Protein AF-A0A415IJK9-F1 (afdb_monomer_lite)

Structure (mmCIF, N/CA/C/O backbone):
data_AF-A0A415IJK9-F1
#
_entry.id   AF-A0A415IJK9-F1
#
loop_
_atom_site.group_PDB
_atom_site.id
_atom_site.type_symbol
_atom_site.label_atom_id
_atom_site.label_alt_id
_atom_site.label_comp_id
_atom_site.label_asym_id
_atom_site.label_entity_id
_atom_site.label_seq_id
_atom_site.pdbx_PDB_ins_code
_atom_site.Cartn_x
_atom_site.Cartn_y
_atom_site.Cartn_z
_atom_site.occupancy
_atom_site.B_iso_or_equiv
_atom_site.auth_seq_id
_atom_site.auth_comp_id
_atom_site.auth_asym_id
_atom_site.auth_atom_id
_atom_site.pdbx_PDB_model_num
ATOM 1 N N . MET A 1 1 ? -22.350 -2.407 -0.628 1.00 54.56 1 MET A N 1
ATOM 2 C CA . MET A 1 1 ? -20.910 -2.125 -0.472 1.00 54.56 1 MET A CA 1
ATOM 3 C C . MET A 1 1 ? -20.843 -0.743 0.143 1.00 54.56 1 MET A C 1
ATOM 5 O O . MET A 1 1 ? -21.429 0.150 -0.448 1.00 54.56 1 MET A O 1
ATOM 9 N N . MET A 1 2 ? -20.331 -0.595 1.367 1.00 57.59 2 MET A N 1
ATOM 10 C CA . MET A 1 2 ? -20.220 0.734 1.978 1.00 57.59 2 MET A CA 1
ATOM 11 C C . MET A 1 2 ? -19.217 1.552 1.164 1.00 57.59 2 MET A C 1
ATOM 13 O O . MET A 1 2 ? -18.128 1.054 0.871 1.00 57.59 2 MET A O 1
ATOM 17 N N . ASP A 1 3 ? -19.599 2.767 0.781 1.00 71.19 3 ASP A N 1
ATOM 18 C CA . ASP A 1 3 ? -18.671 3.746 0.226 1.00 71.19 3 ASP A CA 1
ATOM 19 C C . ASP A 1 3 ? -17.707 4.141 1.346 1.00 71.19 3 ASP A C 1
ATOM 21 O O . ASP A 1 3 ? -18.063 4.873 2.269 1.00 71.19 3 ASP A O 1
ATOM 25 N N . ILE A 1 4 ? -16.503 3.571 1.322 1.00 77.44 4 ILE A N 1
ATOM 26 C CA . ILE A 1 4 ? -15.436 3.961 2.240 1.00 77.44 4 ILE A CA 1
ATOM 27 C C . ILE A 1 4 ? -15.011 5.374 1.855 1.00 77.44 4 ILE A C 1
ATOM 29 O O . ILE A 1 4 ? -14.580 5.609 0.724 1.00 77.44 4 ILE A O 1
ATOM 33 N N . ASP A 1 5 ? -15.123 6.305 2.800 1.00 83.12 5 ASP A N 1
ATOM 34 C CA . ASP A 1 5 ? -14.534 7.630 2.657 1.00 83.12 5 ASP A CA 1
ATOM 35 C C . ASP A 1 5 ? -13.016 7.479 2.537 1.00 83.12 5 ASP A C 1
ATOM 37 O O . ASP A 1 5 ? -12.349 7.128 3.507 1.00 83.12 5 ASP A O 1
ATOM 41 N N . ASN A 1 6 ? -12.471 7.742 1.348 1.00 85.88 6 ASN A N 1
ATOM 42 C CA . ASN A 1 6 ? -11.042 7.628 1.062 1.00 85.88 6 ASN A CA 1
ATOM 43 C C . ASN A 1 6 ? -10.204 8.780 1.642 1.00 85.88 6 ASN A C 1
ATOM 45 O O . ASN A 1 6 ? -8.978 8.779 1.507 1.00 85.88 6 ASN A O 1
ATOM 49 N N . SER A 1 7 ? -10.826 9.749 2.323 1.00 91.31 7 SER A N 1
ATOM 50 C CA . SER A 1 7 ? -10.118 10.856 2.968 1.00 91.31 7 SER A CA 1
ATOM 51 C C . SER A 1 7 ? -9.101 10.387 4.020 1.00 91.31 7 SER A C 1
ATOM 53 O O . SER A 1 7 ? -8.086 11.065 4.215 1.00 91.31 7 SER A O 1
ATOM 55 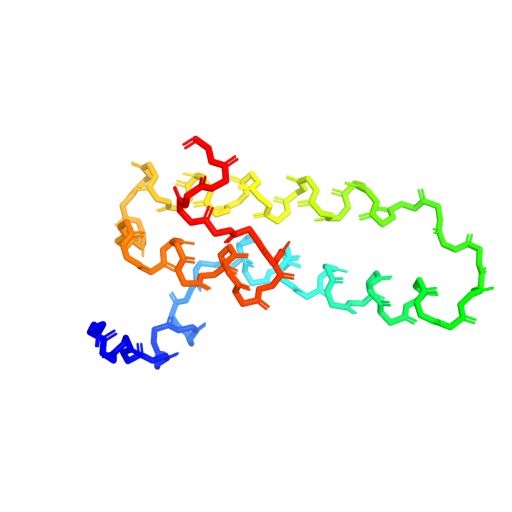N N . PHE A 1 8 ? -9.309 9.203 4.618 1.00 94.12 8 PHE A N 1
ATOM 56 C CA . PHE A 1 8 ? -8.393 8.583 5.587 1.00 94.12 8 PHE A CA 1
ATOM 57 C C . PHE A 1 8 ? -6.993 8.317 5.018 1.00 94.12 8 PHE A C 1
ATOM 59 O O . PHE A 1 8 ? -6.022 8.266 5.771 1.00 94.12 8 PHE A O 1
ATOM 66 N N . GLU A 1 9 ? -6.848 8.205 3.692 1.00 96.06 9 GLU A N 1
ATOM 67 C CA . GLU A 1 9 ? -5.539 8.006 3.059 1.00 96.06 9 GLU A CA 1
ATOM 68 C C . GLU A 1 9 ? -4.568 9.164 3.385 1.00 96.06 9 GLU A C 1
ATOM 70 O O . GLU A 1 9 ? -3.350 8.989 3.442 1.00 96.06 9 GLU A O 1
ATOM 75 N N . LYS A 1 10 ? -5.099 10.356 3.697 1.00 93.94 10 LYS A N 1
ATOM 76 C CA . LYS A 1 10 ? -4.303 11.525 4.109 1.00 93.94 10 LYS A CA 1
ATOM 77 C C . LYS A 1 10 ? -3.702 11.369 5.506 1.00 93.94 10 LYS A C 1
ATOM 79 O O . LYS A 1 10 ? -2.667 11.975 5.796 1.00 93.94 10 LYS A O 1
ATOM 84 N N . THR A 1 11 ? -4.315 10.555 6.361 1.00 94.75 11 THR A N 1
ATOM 85 C CA . THR A 1 11 ? -3.931 10.363 7.765 1.00 94.75 11 THR A CA 1
ATOM 86 C C . THR A 1 11 ? -3.175 9.061 8.012 1.00 94.75 11 THR A C 1
ATOM 88 O O . THR A 1 11 ? -2.889 8.755 9.165 1.00 94.75 11 THR A O 1
ATOM 91 N N . LEU A 1 12 ? -2.823 8.307 6.961 1.00 96.81 12 LEU A N 1
ATOM 92 C CA . LEU A 1 12 ? -2.007 7.097 7.100 1.00 96.81 12 LEU A CA 1
ATOM 93 C C . LEU A 1 12 ? -0.677 7.407 7.791 1.00 96.81 12 LEU A C 1
ATOM 95 O O . LEU A 1 12 ? -0.103 8.494 7.621 1.00 96.81 12 LEU A O 1
ATOM 99 N N . ASN A 1 13 ? -0.201 6.428 8.559 1.00 95.50 13 ASN A N 1
ATOM 100 C CA . ASN A 1 13 ? 1.095 6.506 9.215 1.00 95.50 13 ASN A CA 1
ATOM 101 C C . ASN A 1 13 ? 2.231 6.621 8.166 1.00 95.50 13 ASN A C 1
ATOM 103 O O . ASN A 1 13 ? 2.041 6.206 7.018 1.00 95.50 13 ASN A O 1
ATOM 107 N N . PRO A 1 14 ? 3.390 7.206 8.525 1.00 97.12 14 PRO A N 1
ATOM 108 C CA . PRO A 1 14 ? 4.484 7.422 7.579 1.00 97.12 14 PRO A CA 1
ATOM 109 C C . PRO A 1 14 ? 4.980 6.144 6.891 1.00 97.12 14 PRO A C 1
ATOM 111 O O . PRO A 1 14 ? 5.083 6.146 5.671 1.00 97.12 14 PRO A O 1
ATOM 114 N N . CYS A 1 15 ? 5.179 5.045 7.627 1.00 95.88 15 CYS A N 1
ATOM 115 C CA . CYS A 1 15 ? 5.668 3.780 7.062 1.00 95.88 15 CYS A CA 1
ATOM 116 C C . CYS A 1 15 ? 4.753 3.262 5.944 1.00 95.88 15 CYS A C 1
ATOM 118 O O . CYS A 1 15 ? 5.213 2.902 4.862 1.00 95.88 15 CYS A O 1
ATOM 120 N N . LEU A 1 16 ? 3.438 3.312 6.165 1.00 97.75 16 LEU A N 1
ATOM 121 C CA . LEU A 1 16 ? 2.453 2.895 5.176 1.00 97.75 16 LEU A C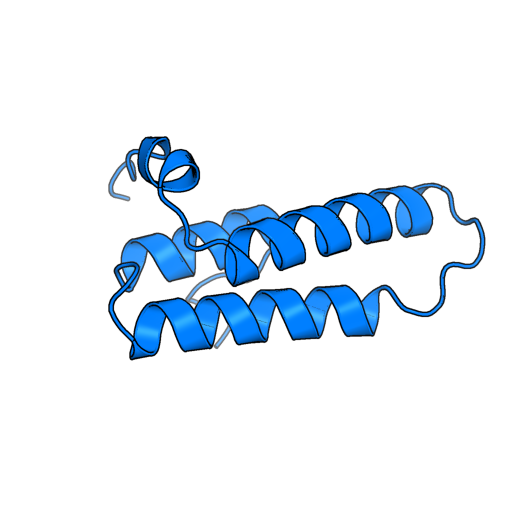A 1
ATOM 122 C C . LEU A 1 16 ? 2.399 3.844 3.968 1.00 97.75 16 LEU A C 1
ATOM 124 O O . LEU A 1 16 ? 2.204 3.388 2.843 1.00 97.75 16 LEU A O 1
ATOM 128 N N . LYS A 1 17 ? 2.595 5.155 4.165 1.00 98.12 17 LYS A N 1
ATOM 129 C CA . LYS A 1 17 ? 2.709 6.112 3.049 1.00 98.12 17 LYS A CA 1
ATOM 130 C C . LYS A 1 17 ? 3.951 5.847 2.204 1.00 98.12 17 LYS A C 1
ATOM 132 O O . LYS A 1 17 ? 3.851 5.867 0.979 1.00 98.12 17 LYS A O 1
ATOM 137 N N . ASP A 1 18 ? 5.078 5.571 2.850 1.00 98.38 18 ASP A N 1
ATOM 138 C CA . ASP A 1 18 ? 6.343 5.282 2.180 1.00 98.38 18 ASP A CA 1
ATOM 139 C C . ASP A 1 18 ? 6.248 3.974 1.383 1.00 98.38 18 ASP A C 1
ATOM 141 O O . ASP A 1 18 ? 6.640 3.935 0.218 1.00 98.38 18 ASP A O 1
ATOM 145 N N . ALA A 1 19 ? 5.624 2.934 1.946 1.00 98.50 19 ALA A N 1
ATOM 146 C CA . ALA A 1 19 ? 5.386 1.677 1.238 1.00 98.50 19 ALA A CA 1
ATOM 147 C C . ALA A 1 19 ? 4.432 1.831 0.039 1.00 98.50 19 ALA A C 1
ATOM 149 O O . ALA A 1 19 ? 4.666 1.233 -1.010 1.00 98.50 19 ALA A O 1
ATOM 150 N N . ILE A 1 20 ? 3.383 2.659 0.150 1.00 98.44 20 ILE A N 1
ATOM 151 C CA . ILE A 1 20 ? 2.513 2.989 -0.995 1.00 98.44 20 ILE A CA 1
ATOM 152 C C . ILE A 1 20 ? 3.317 3.707 -2.086 1.00 98.44 20 ILE A C 1
ATOM 154 O O . ILE A 1 20 ? 3.157 3.394 -3.264 1.00 98.44 20 ILE A O 1
ATOM 158 N N . ALA A 1 21 ? 4.175 4.660 -1.715 1.00 98.31 21 ALA A N 1
ATOM 159 C CA . ALA A 1 21 ? 4.995 5.391 -2.675 1.00 98.31 21 ALA A CA 1
ATOM 160 C C . ALA A 1 21 ? 5.987 4.468 -3.401 1.00 98.31 21 ALA A C 1
ATOM 162 O O . ALA A 1 21 ? 6.052 4.513 -4.630 1.00 98.31 21 ALA A O 1
ATOM 163 N N . ALA A 1 22 ? 6.688 3.600 -2.662 1.00 98.12 22 ALA A N 1
ATOM 164 C CA . ALA A 1 22 ? 7.599 2.606 -3.226 1.00 98.12 22 ALA A CA 1
ATOM 165 C C . ALA A 1 22 ? 6.871 1.663 -4.194 1.00 98.12 22 ALA A C 1
ATOM 167 O O . ALA A 1 22 ? 7.294 1.511 -5.335 1.00 98.12 22 ALA A O 1
ATOM 168 N N . TYR A 1 23 ? 5.711 1.130 -3.792 1.00 98.38 23 TYR A N 1
ATOM 169 C CA . TYR A 1 23 ? 4.890 0.282 -4.655 1.00 98.38 23 TYR A CA 1
ATOM 170 C C . TYR A 1 23 ? 4.465 0.977 -5.953 1.00 98.38 23 TYR A C 1
ATOM 172 O O . TYR A 1 23 ? 4.592 0.394 -7.026 1.00 98.38 23 TYR A O 1
ATOM 180 N N . LEU A 1 24 ? 3.973 2.219 -5.880 1.00 97.88 24 LEU A N 1
ATOM 181 C CA . LEU A 1 24 ? 3.558 2.969 -7.070 1.00 97.88 24 LEU A CA 1
ATOM 182 C C . LEU A 1 24 ? 4.742 3.247 -8.004 1.00 97.88 24 LEU A C 1
ATOM 184 O O . LEU A 1 24 ? 4.606 3.131 -9.220 1.00 97.88 24 LEU A O 1
ATOM 188 N N . GLU A 1 25 ? 5.910 3.581 -7.454 1.00 97.38 25 GLU A N 1
ATOM 189 C CA . GLU A 1 25 ? 7.127 3.747 -8.248 1.00 97.38 25 GLU A CA 1
ATOM 190 C C . GLU A 1 25 ? 7.554 2.424 -8.903 1.00 97.38 25 GLU A C 1
ATOM 192 O O . GLU A 1 25 ? 7.848 2.391 -10.101 1.00 97.38 25 GLU A O 1
ATOM 197 N N . GLY A 1 26 ? 7.554 1.329 -8.142 1.00 96.50 26 GLY A N 1
ATOM 198 C CA . GLY A 1 26 ? 7.855 -0.012 -8.631 1.00 96.50 26 GLY A CA 1
ATOM 199 C C . GLY A 1 26 ? 6.894 -0.467 -9.730 1.00 96.50 26 GLY A C 1
ATOM 200 O O . GLY A 1 26 ? 7.335 -1.020 -10.739 1.00 96.50 26 GLY A O 1
ATOM 201 N N . GLU A 1 27 ? 5.601 -0.161 -9.597 1.00 96.00 27 GLU A N 1
ATOM 202 C CA . GLU A 1 27 ? 4.574 -0.485 -10.589 1.00 96.00 27 GLU A CA 1
ATOM 203 C C . GLU A 1 27 ? 4.825 0.253 -11.911 1.00 96.00 27 GLU A C 1
ATOM 205 O O . GLU A 1 27 ? 4.765 -0.351 -12.985 1.00 96.00 27 GLU A O 1
ATOM 210 N N . GLU A 1 28 ? 5.167 1.542 -11.857 1.00 96.62 28 GLU A N 1
ATOM 211 C CA . GLU A 1 28 ? 5.508 2.319 -13.052 1.00 96.62 28 GLU A CA 1
ATOM 212 C C . GLU A 1 28 ? 6.784 1.797 -13.726 1.00 96.62 28 GLU A C 1
ATOM 214 O O . GLU A 1 28 ? 6.825 1.655 -14.952 1.00 96.62 28 GLU A O 1
ATOM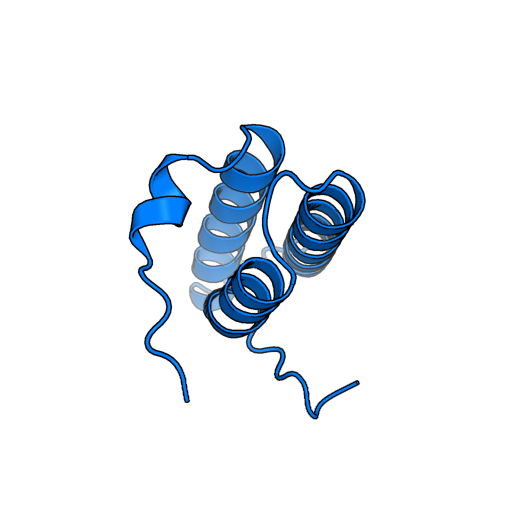 219 N N . LYS A 1 29 ? 7.804 1.413 -12.948 1.00 95.88 29 LYS A N 1
ATOM 220 C CA . LYS A 1 29 ? 9.013 0.767 -13.487 1.00 95.88 29 LYS A CA 1
ATOM 221 C C . LYS A 1 29 ? 8.700 -0.590 -14.129 1.00 95.88 29 LYS A C 1
ATOM 223 O O . LYS A 1 29 ? 9.220 -0.894 -15.206 1.00 95.88 29 LYS A O 1
ATOM 228 N N . ALA A 1 30 ? 7.839 -1.396 -13.508 1.00 91.81 30 ALA A N 1
ATOM 229 C CA . ALA A 1 30 ? 7.412 -2.686 -14.042 1.00 91.81 30 ALA A CA 1
ATOM 230 C C . ALA A 1 30 ? 6.641 -2.515 -15.363 1.00 91.81 30 ALA A C 1
ATOM 232 O O . ALA A 1 30 ? 6.965 -3.170 -16.355 1.00 91.81 30 ALA A O 1
ATOM 233 N N . LYS A 1 31 ? 5.691 -1.569 -15.420 1.00 93.75 31 LYS A N 1
ATOM 234 C CA . LYS A 1 31 ? 4.944 -1.208 -16.641 1.00 93.75 31 LYS A CA 1
ATOM 235 C C . LYS A 1 31 ? 5.853 -0.696 -17.756 1.00 93.75 31 LYS A C 1
ATOM 237 O O . LYS A 1 31 ? 5.632 -1.017 -18.922 1.00 93.75 31 LYS A O 1
ATOM 242 N N . ALA A 1 32 ? 6.883 0.075 -17.411 1.00 95.50 32 ALA A N 1
ATOM 243 C CA . ALA A 1 32 ? 7.870 0.573 -18.364 1.00 95.50 32 ALA A CA 1
ATOM 244 C C . ALA A 1 32 ? 8.808 -0.528 -18.901 1.00 95.50 32 ALA A C 1
ATOM 246 O O . ALA A 1 32 ? 9.582 -0.270 -19.822 1.00 95.50 32 ALA A O 1
ATOM 247 N N . ASN A 1 33 ? 8.740 -1.748 -18.350 1.00 89.12 33 ASN A N 1
ATOM 248 C CA . ASN A 1 33 ? 9.542 -2.905 -18.745 1.00 89.12 33 ASN A CA 1
ATOM 249 C C . ASN A 1 33 ? 11.060 -2.625 -18.727 1.00 89.12 33 ASN A C 1
ATOM 251 O O . ASN A 1 33 ? 11.814 -3.135 -19.556 1.00 89.12 33 ASN A O 1
ATOM 255 N N . ILE A 1 34 ? 11.517 -1.806 -17.771 1.00 90.88 34 ILE A N 1
ATOM 256 C CA . ILE A 1 34 ? 12.928 -1.392 -17.640 1.00 90.88 34 ILE A CA 1
ATOM 257 C C . ILE A 1 34 ? 13.792 -2.397 -16.860 1.00 90.88 34 ILE A C 1
ATOM 259 O O . ILE A 1 34 ? 14.919 -2.083 -16.487 1.00 90.88 34 ILE A O 1
ATOM 263 N N . GLY A 1 35 ? 13.273 -3.599 -16.591 1.00 87.44 35 GLY A N 1
ATOM 264 C CA . GLY A 1 35 ? 13.989 -4.634 -15.841 1.00 87.44 35 GLY A CA 1
ATOM 265 C C . GLY A 1 35 ? 14.092 -4.350 -14.341 1.00 87.44 35 GLY A C 1
ATOM 266 O O . GLY A 1 35 ? 15.112 -4.661 -13.734 1.00 87.44 35 GLY A O 1
ATOM 267 N N . TYR A 1 36 ? 13.063 -3.748 -13.737 1.00 93.19 36 TYR A N 1
ATOM 268 C CA . TYR A 1 36 ? 13.018 -3.562 -12.288 1.00 93.19 36 TYR A CA 1
ATOM 269 C C . TYR A 1 36 ? 12.714 -4.888 -11.583 1.00 93.19 36 TYR A C 1
ATOM 271 O O . TYR A 1 36 ? 11.637 -5.453 -11.755 1.00 93.19 36 TYR A O 1
ATOM 279 N N . LEU A 1 37 ? 13.693 -5.400 -10.834 1.00 91.88 37 LEU A N 1
ATOM 280 C CA . LEU A 1 37 ? 13.662 -6.748 -10.255 1.00 91.88 37 LEU A CA 1
ATOM 281 C C . LEU A 1 37 ? 13.100 -6.807 -8.830 1.00 91.88 37 LEU A C 1
ATOM 283 O O . LEU A 1 37 ? 12.948 -7.901 -8.311 1.00 91.88 37 LEU A O 1
ATOM 287 N N . GLU A 1 38 ? 12.820 -5.663 -8.204 1.00 95.12 38 GLU A N 1
ATOM 288 C CA . GL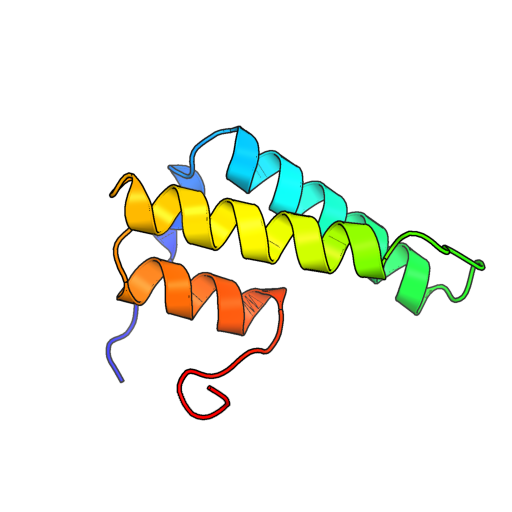U A 1 38 ? 12.415 -5.583 -6.789 1.00 95.12 38 GLU A CA 1
ATOM 289 C C . GLU A 1 38 ? 10.909 -5.334 -6.612 1.00 95.12 38 GLU A C 1
ATOM 291 O O . GLU A 1 38 ? 10.440 -5.091 -5.503 1.00 95.12 38 GLU A O 1
ATOM 296 N N . PHE A 1 39 ? 10.120 -5.393 -7.688 1.00 95.25 39 PHE A N 1
ATOM 297 C CA . PHE A 1 39 ? 8.689 -5.092 -7.604 1.00 95.25 39 PHE A CA 1
ATOM 298 C C . PHE A 1 39 ? 7.918 -6.079 -6.707 1.00 95.25 39 PHE A C 1
ATOM 300 O O . PHE A 1 39 ? 6.946 -5.708 -6.052 1.00 95.25 39 PHE A O 1
ATOM 307 N N . ASP A 1 40 ? 8.359 -7.336 -6.641 1.00 95.69 40 ASP A N 1
ATOM 308 C CA . ASP A 1 40 ? 7.822 -8.336 -5.716 1.00 95.69 40 ASP A CA 1
ATOM 309 C C . ASP A 1 40 ? 8.123 -7.989 -4.247 1.00 95.69 40 ASP A C 1
ATOM 311 O O . ASP A 1 40 ? 7.261 -8.182 -3.383 1.00 95.69 40 ASP A O 1
ATOM 315 N N . CYS A 1 41 ? 9.295 -7.412 -3.967 1.00 97.06 41 CYS A N 1
ATOM 316 C CA . CYS A 1 41 ? 9.643 -6.864 -2.659 1.00 97.06 41 CYS A CA 1
ATOM 317 C C . CYS A 1 41 ? 8.741 -5.679 -2.292 1.00 97.06 41 CYS A C 1
ATOM 319 O O . CYS A 1 41 ? 8.197 -5.671 -1.187 1.00 97.06 41 CYS A O 1
ATOM 321 N N . ASP A 1 42 ? 8.521 -4.727 -3.206 1.00 98.19 42 ASP A N 1
ATOM 322 C CA . ASP A 1 42 ? 7.635 -3.577 -2.963 1.00 98.19 42 ASP A CA 1
ATOM 323 C C . ASP A 1 42 ? 6.191 -4.015 -2.681 1.00 98.19 42 ASP A C 1
ATOM 325 O O . ASP A 1 42 ? 5.543 -3.519 -1.755 1.00 98.19 42 ASP A O 1
ATOM 329 N N . TYR A 1 43 ? 5.693 -4.996 -3.441 1.00 97.75 43 TYR A N 1
ATOM 330 C CA . TYR A 1 43 ? 4.380 -5.599 -3.216 1.00 97.75 43 TYR A CA 1
ATOM 331 C C . TYR A 1 43 ? 4.282 -6.225 -1.814 1.00 97.75 43 TYR A C 1
ATOM 333 O O . TYR A 1 43 ? 3.331 -5.965 -1.069 1.00 97.75 43 TYR A O 1
ATOM 341 N N . CYS A 1 44 ? 5.272 -7.041 -1.428 1.00 97.94 44 CYS A N 1
ATOM 342 C CA . CYS A 1 44 ? 5.310 -7.696 -0.117 1.00 97.94 44 CYS A CA 1
ATOM 343 C C . CYS A 1 44 ? 5.423 -6.690 1.034 1.00 97.94 44 CYS A C 1
ATOM 345 O O . CYS A 1 44 ? 4.792 -6.877 2.082 1.00 97.94 44 CYS A O 1
ATOM 347 N N . LEU A 1 45 ? 6.202 -5.624 0.841 1.00 98.50 45 LEU A N 1
ATOM 348 C CA . LEU A 1 45 ? 6.363 -4.553 1.813 1.00 98.50 45 LEU A CA 1
ATOM 349 C C . LEU A 1 45 ? 5.034 -3.835 2.044 1.00 98.50 45 LEU A C 1
ATOM 351 O O . LEU A 1 45 ? 4.596 -3.728 3.187 1.00 98.50 45 LEU A O 1
ATOM 355 N N . LEU A 1 46 ? 4.337 -3.432 0.976 1.00 98.69 46 LEU A N 1
ATOM 356 C CA . LEU A 1 46 ? 3.039 -2.773 1.102 1.00 98.69 46 LEU A CA 1
ATOM 357 C C . LEU A 1 46 ? 2.002 -3.670 1.796 1.00 98.69 46 LEU A C 1
ATOM 359 O O . LEU A 1 46 ? 1.313 -3.215 2.709 1.00 98.69 46 LEU A O 1
ATOM 363 N N . GLN A 1 47 ? 1.911 -4.954 1.435 1.00 98.12 47 GLN A N 1
ATOM 364 C CA . GLN A 1 47 ? 1.014 -5.885 2.131 1.00 98.12 47 GLN A CA 1
ATOM 365 C C . GLN A 1 47 ? 1.353 -6.007 3.626 1.00 98.12 47 GLN A C 1
ATOM 367 O O . GLN A 1 47 ? 0.444 -6.086 4.458 1.00 98.12 47 GLN A O 1
ATOM 372 N N . SER A 1 48 ? 2.641 -6.021 3.974 1.00 98.25 48 SER A N 1
ATOM 373 C CA . SER A 1 48 ? 3.100 -6.120 5.363 1.00 98.25 48 SER A CA 1
ATOM 374 C C . SER A 1 48 ? 2.779 -4.856 6.158 1.00 98.25 48 SER A C 1
ATOM 376 O O . SER A 1 48 ? 2.245 -4.964 7.258 1.00 98.25 48 SER A O 1
ATOM 378 N N . GLU A 1 49 ? 2.995 -3.668 5.593 1.00 98.62 49 GLU A N 1
ATOM 379 C CA . GLU A 1 49 ? 2.652 -2.402 6.252 1.00 98.62 49 GLU A CA 1
ATOM 380 C C . GLU A 1 49 ? 1.140 -2.233 6.436 1.00 98.62 49 GLU A C 1
ATOM 382 O O . GLU A 1 49 ? 0.697 -1.753 7.480 1.00 98.62 49 GLU A O 1
ATOM 387 N N . ILE A 1 50 ? 0.319 -2.687 5.478 1.00 98.50 50 ILE A N 1
ATOM 388 C CA . ILE A 1 50 ? -1.141 -2.719 5.658 1.00 98.50 50 ILE A CA 1
ATOM 389 C C . ILE A 1 50 ? -1.514 -3.643 6.829 1.00 98.50 50 ILE A C 1
ATOM 391 O O . ILE A 1 50 ? -2.346 -3.272 7.658 1.00 98.50 50 ILE A O 1
ATOM 395 N N . ASN A 1 51 ? -0.899 -4.829 6.920 1.00 97.69 51 ASN A N 1
ATOM 396 C CA . ASN A 1 51 ? -1.141 -5.767 8.021 1.00 97.69 51 ASN A CA 1
ATOM 397 C C . ASN A 1 51 ? -0.743 -5.164 9.377 1.00 97.69 51 ASN A C 1
ATOM 399 O O . ASN A 1 51 ? -1.527 -5.229 10.323 1.00 97.69 51 ASN A O 1
ATOM 403 N N . SER A 1 52 ? 0.445 -4.561 9.475 1.00 98.19 52 SER A N 1
ATOM 404 C CA . SER A 1 52 ? 0.912 -3.894 10.695 1.00 98.19 52 SER A CA 1
ATOM 405 C C . SER A 1 52 ? -0.041 -2.773 11.103 1.00 98.19 52 SER A C 1
ATOM 407 O O . SER A 1 52 ? -0.505 -2.742 12.241 1.00 98.19 52 SER A O 1
ATOM 409 N N . ALA A 1 53 ? -0.429 -1.914 10.156 1.00 97.94 53 ALA A N 1
ATOM 410 C CA . ALA A 1 53 ? -1.343 -0.806 10.400 1.00 97.94 53 ALA A CA 1
ATOM 411 C C . ALA A 1 53 ? -2.721 -1.259 10.918 1.00 97.94 53 ALA A C 1
ATOM 413 O O . ALA A 1 53 ? -3.297 -0.581 11.776 1.00 97.94 53 ALA A O 1
ATOM 414 N N . GLU A 1 54 ? -3.238 -2.386 10.416 1.00 97.75 54 GLU A N 1
ATOM 415 C CA . GLU A 1 54 ? -4.491 -3.010 10.859 1.00 97.75 54 GLU A CA 1
ATOM 416 C C . GLU A 1 54 ? -4.365 -3.603 12.273 1.00 97.75 54 GLU A C 1
ATOM 418 O O . GLU A 1 54 ? -5.195 -3.322 13.141 1.00 97.75 54 GLU A O 1
ATOM 423 N N . ILE A 1 55 ? -3.304 -4.373 12.542 1.00 97.88 55 ILE A N 1
ATOM 424 C CA . ILE A 1 55 ? -3.060 -4.998 13.854 1.00 97.88 55 ILE A CA 1
ATOM 425 C C . ILE A 1 55 ? -2.830 -3.949 14.947 1.00 97.88 55 ILE A C 1
ATOM 427 O O . ILE A 1 55 ? -3.349 -4.077 16.059 1.00 97.88 55 ILE A O 1
ATOM 431 N N . GLU A 1 56 ? -2.104 -2.881 14.625 1.00 97.44 56 GLU A N 1
ATOM 432 C CA . GLU A 1 56 ? -1.867 -1.745 15.518 1.00 97.44 56 GLU A CA 1
ATOM 433 C C .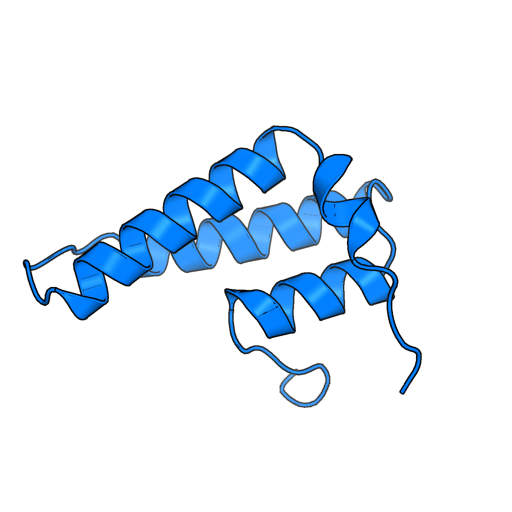 GLU A 1 56 ? -3.090 -0.828 15.663 1.00 97.44 56 GLU A C 1
ATOM 435 O O . GLU A 1 56 ? -3.080 0.090 16.484 1.00 97.44 56 GLU A O 1
ATOM 440 N N . ARG A 1 57 ? -4.169 -1.089 14.910 1.00 96.25 57 ARG A N 1
ATOM 441 C CA . ARG A 1 57 ? -5.415 -0.306 14.894 1.00 96.25 57 ARG A CA 1
ATOM 442 C C . ARG A 1 57 ? -5.224 1.152 14.463 1.00 96.25 57 ARG A C 1
ATOM 444 O O . ARG A 1 57 ? -6.003 2.021 14.851 1.00 96.25 57 ARG A O 1
ATOM 451 N N . SER A 1 58 ? -4.202 1.423 13.652 1.00 97.06 58 SER A N 1
ATOM 452 C CA . SER A 1 58 ? -4.015 2.731 13.006 1.00 97.06 58 SER A CA 1
ATOM 453 C C . SER A 1 58 ? -4.974 2.942 11.825 1.00 97.06 58 SER A C 1
ATOM 455 O O . SER A 1 58 ? -5.252 4.081 11.452 1.00 97.06 58 SER A O 1
ATOM 457 N N . ILE A 1 59 ? -5.512 1.847 11.280 1.00 97.12 59 ILE A N 1
ATOM 458 C CA . ILE A 1 59 ? -6.608 1.795 10.307 1.00 97.12 59 ILE A CA 1
ATOM 459 C C . ILE A 1 59 ? -7.601 0.693 10.708 1.00 97.12 59 ILE A C 1
ATOM 461 O O . ILE A 1 59 ? -7.251 -0.218 11.460 1.00 97.12 59 ILE A O 1
ATOM 465 N N . THR A 1 60 ? -8.841 0.762 10.220 1.00 96.62 60 THR A N 1
ATOM 466 C CA . THR A 1 60 ? -9.843 -0.303 10.420 1.00 96.62 60 THR A CA 1
ATOM 467 C C . THR A 1 60 ? -9.635 -1.475 9.455 1.00 96.62 60 THR A C 1
ATOM 469 O O . THR A 1 60 ? -8.942 -1.338 8.445 1.00 96.62 60 THR A O 1
ATOM 472 N N . GLU A 1 61 ? -10.288 -2.613 9.714 1.00 95.81 61 GLU A N 1
ATOM 473 C CA . GLU A 1 61 ? -10.310 -3.750 8.778 1.00 95.81 61 GLU A CA 1
ATOM 474 C C . GLU A 1 61 ? -10.843 -3.319 7.395 1.00 95.81 61 GLU A C 1
ATOM 476 O O . GLU A 1 61 ? -10.267 -3.659 6.361 1.00 95.81 61 GLU A O 1
ATOM 481 N N . GLU A 1 62 ? -11.921 -2.530 7.342 1.00 95.44 62 GLU A N 1
ATOM 482 C CA . GLU A 1 62 ? -12.481 -2.029 6.082 1.00 95.44 62 GLU A CA 1
ATOM 483 C C . GLU A 1 62 ? -11.482 -1.159 5.314 1.00 95.44 62 GLU A C 1
ATOM 485 O O . GLU A 1 62 ? -11.339 -1.308 4.099 1.00 95.44 62 GLU A O 1
ATOM 490 N N . GLN A 1 63 ? -10.771 -0.276 6.017 1.00 96.44 63 GLN A N 1
ATOM 491 C CA . GLN A 1 63 ? -9.722 0.561 5.438 1.00 96.44 63 GLN A CA 1
ATOM 492 C C . GLN A 1 63 ? -8.554 -0.287 4.922 1.00 96.44 63 GLN A C 1
ATOM 494 O O . GLN A 1 63 ? -8.082 -0.060 3.808 1.00 96.44 63 GLN A O 1
ATOM 499 N N . ALA A 1 64 ? -8.131 -1.306 5.673 1.00 97.12 64 ALA A N 1
ATOM 500 C CA . ALA A 1 64 ? -7.084 -2.232 5.252 1.00 97.12 64 ALA A CA 1
ATOM 501 C C . ALA A 1 64 ? -7.484 -2.996 3.977 1.00 97.12 64 ALA A C 1
ATOM 503 O O . ALA A 1 64 ? -6.727 -3.039 3.005 1.00 97.12 64 ALA A O 1
ATOM 504 N N . TRP A 1 65 ? -8.710 -3.526 3.917 1.00 96.00 65 TRP A N 1
ATOM 505 C CA . TRP A 1 65 ? -9.2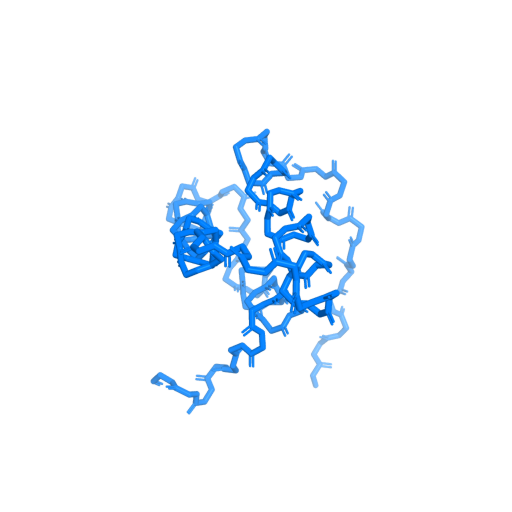42 -4.171 2.711 1.00 96.00 65 TRP A CA 1
ATOM 506 C C . TRP A 1 65 ? -9.393 -3.220 1.528 1.00 96.00 65 TRP A C 1
ATOM 508 O O . TRP A 1 65 ? -9.150 -3.622 0.388 1.00 96.00 65 TRP A O 1
ATOM 518 N N . TYR A 1 66 ? -9.767 -1.967 1.775 1.00 95.88 66 TYR A N 1
ATOM 519 C CA . TYR A 1 66 ? -9.785 -0.943 0.740 1.00 95.88 66 TYR A CA 1
ATOM 520 C C . TYR A 1 66 ? -8.387 -0.734 0.141 1.00 95.88 66 TYR A C 1
ATOM 522 O O . TYR A 1 66 ? -8.258 -0.745 -1.083 1.00 95.88 66 TYR A O 1
ATOM 530 N N . LEU A 1 67 ? -7.343 -0.616 0.971 1.00 97.25 67 LEU A N 1
ATOM 531 C CA . LEU A 1 67 ? -5.964 -0.433 0.502 1.00 97.25 67 LEU A CA 1
ATOM 532 C C . LEU A 1 67 ? -5.468 -1.649 -0.292 1.00 97.25 67 LEU A C 1
ATOM 534 O O . LEU A 1 67 ? -4.947 -1.477 -1.393 1.00 97.25 67 LEU A O 1
ATOM 538 N N . ARG A 1 68 ? -5.701 -2.871 0.207 1.00 97.69 68 ARG A N 1
ATOM 539 C CA . ARG A 1 68 ? -5.354 -4.122 -0.496 1.00 97.69 68 ARG A CA 1
ATOM 540 C C . ARG A 1 68 ? -6.010 -4.201 -1.868 1.00 97.69 68 ARG A C 1
ATOM 542 O O . ARG A 1 68 ? -5.342 -4.476 -2.859 1.00 97.69 68 ARG A O 1
ATOM 549 N N . LYS A 1 69 ? -7.305 -3.890 -1.948 1.00 96.25 69 LYS A N 1
ATOM 550 C CA . LYS A 1 69 ? -8.030 -3.885 -3.220 1.00 96.25 69 LYS A CA 1
ATOM 551 C C . LYS A 1 69 ? -7.511 -2.807 -4.170 1.00 96.25 69 LYS A C 1
ATOM 553 O O . LYS A 1 69 ? -7.379 -3.071 -5.360 1.00 96.25 69 LYS A O 1
ATOM 558 N N . LYS A 1 70 ? -7.283 -1.593 -3.661 1.00 95.94 70 LYS A N 1
ATOM 559 C CA . LYS A 1 70 ? -6.895 -0.429 -4.466 1.00 95.94 70 LYS A CA 1
ATOM 560 C C . LYS A 1 70 ? -5.491 -0.575 -5.042 1.00 95.94 70 LYS A C 1
ATOM 562 O O . LYS A 1 70 ? -5.317 -0.325 -6.227 1.00 95.94 70 LYS A O 1
ATOM 567 N N . TYR A 1 71 ? -4.521 -0.936 -4.206 1.00 97.12 71 TYR A N 1
ATOM 568 C CA . TYR A 1 71 ? -3.112 -0.935 -4.590 1.00 97.12 71 TYR A CA 1
ATOM 569 C C . TYR A 1 71 ? -2.632 -2.315 -5.038 1.00 97.12 71 TYR A C 1
ATOM 571 O O . TYR A 1 71 ? -1.986 -2.413 -6.068 1.00 97.12 71 TYR A O 1
ATOM 579 N N . LEU A 1 72 ? -3.000 -3.384 -4.326 1.00 96.56 72 LEU A N 1
ATOM 580 C CA . LEU A 1 72 ? -2.485 -4.738 -4.578 1.00 96.56 72 LEU A CA 1
ATOM 581 C C . LEU A 1 72 ? -3.431 -5.607 -5.423 1.00 96.56 72 LEU A C 1
ATOM 583 O O . LEU A 1 72 ? -3.094 -6.728 -5.787 1.00 96.56 72 LEU A O 1
ATOM 587 N N . GLY A 1 73 ? -4.649 -5.132 -5.703 1.00 94.69 73 GLY A N 1
ATOM 588 C CA . GLY A 1 73 ? -5.665 -5.890 -6.439 1.00 94.69 73 GLY A CA 1
ATOM 589 C C . GLY A 1 73 ? -6.275 -7.075 -5.676 1.00 94.69 73 GLY A C 1
ATOM 590 O O . GLY A 1 73 ? -7.128 -7.766 -6.235 1.00 94.69 73 GLY A O 1
ATOM 591 N N . ILE A 1 74 ? -5.899 -7.293 -4.411 1.00 95.31 74 ILE A N 1
ATOM 592 C CA . ILE A 1 74 ? -6.384 -8.404 -3.580 1.00 95.31 74 ILE A CA 1
ATOM 593 C C . ILE A 1 74 ? -7.820 -8.126 -3.128 1.00 95.31 74 ILE A C 1
ATOM 595 O O . ILE A 1 74 ? -8.123 -7.077 -2.550 1.00 95.31 74 ILE A O 1
ATOM 599 N N . LYS A 1 75 ? -8.719 -9.087 -3.337 1.00 91.56 75 LYS A N 1
ATOM 600 C CA . LYS A 1 75 ? -10.100 -9.035 -2.848 1.00 91.56 75 LYS A CA 1
ATOM 601 C C . LYS A 1 75 ? -10.246 -9.884 -1.593 1.00 91.56 75 LYS A C 1
ATOM 603 O O . LYS A 1 75 ? -9.572 -10.888 -1.410 1.00 91.56 75 LYS A O 1
ATOM 608 N N . ARG A 1 76 ? -11.222 -9.526 -0.756 1.00 88.12 76 ARG A N 1
ATOM 609 C CA . ARG A 1 76 ? -11.553 -10.276 0.471 1.00 88.12 76 ARG A CA 1
ATOM 610 C C . ARG A 1 76 ? -11.949 -11.729 0.227 1.00 88.12 76 ARG A C 1
ATOM 612 O O . ARG A 1 76 ? -11.854 -12.540 1.129 1.00 88.12 76 ARG A O 1
ATOM 619 N N . THR A 1 77 ? -12.397 -12.041 -0.982 1.00 86.75 77 THR A N 1
ATOM 620 C CA . THR A 1 77 ? -12.752 -13.395 -1.414 1.00 86.75 77 THR A CA 1
ATOM 621 C C . THR A 1 77 ? -11.561 -14.222 -1.892 1.00 86.75 77 THR A C 1
ATOM 623 O O . THR A 1 77 ? -11.751 -15.393 -2.197 1.00 86.75 77 THR A O 1
ATOM 626 N N . ASP A 1 78 ? -10.378 -13.620 -2.024 1.00 76.00 78 ASP A N 1
ATOM 627 C CA . ASP A 1 78 ? -9.185 -14.285 -2.558 1.00 76.00 78 ASP A CA 1
ATOM 628 C C . ASP A 1 78 ? -8.368 -14.992 -1.453 1.00 76.00 78 ASP A C 1
ATOM 630 O O . ASP A 1 78 ? -7.341 -15.597 -1.758 1.00 76.00 78 ASP A O 1
ATOM 634 N N . ILE A 1 79 ? -8.813 -14.912 -0.187 1.00 59.78 79 ILE A N 1
ATOM 635 C CA . ILE A 1 79 ? -8.160 -15.476 1.010 1.00 59.78 79 ILE A CA 1
ATOM 636 C C . ILE A 1 79 ? -9.129 -16.387 1.766 1.00 59.78 79 ILE A C 1
ATOM 638 O O . ILE A 1 79 ? -10.308 -15.987 1.916 1.00 59.78 79 ILE A O 1
#

Secondary structure (DSSP, 8-state):
-----GGGGGG--HHHHHHHHHHHHHHHHHHTTS----HHHHHHHHHHHHHHHHHTTSS-HHHHHHHIIIII---GGG-

Foldseek 3Di:
DDPPPPPCVVVDDPQLVVLLVLLVVLVVCVVVVVPRPCNVVSLVSNLVSLVVCPVVVVDDPVVSQVSCCPRVVDHPVND

Sequence (79 aa):
MMDIDNSFEKTLNPCLKDAIAAYLEGEEKAKANIGYLEFDCDYCLLQSEINSAEIERSITEEQAWYLRKKYLGIKRTDI

pLDDT: mean 93.37, std 8.8, range [54.56, 98.69]

Radius of gyration: 12.92 Å; chains: 1; bounding box: 35×27×34 Å